Protein AF-A0A6G7Z301-F1 (afdb_monomer_lite)

Structure (mmCIF, N/CA/C/O backbone):
data_AF-A0A6G7Z301-F1
#
_entry.id   AF-A0A6G7Z301-F1
#
loop_
_atom_site.group_PDB
_atom_site.id
_atom_site.type_symbol
_atom_site.label_atom_id
_atom_site.label_alt_id
_atom_site.label_comp_id
_atom_site.label_asym_id
_atom_site.label_entity_id
_atom_site.label_seq_id
_atom_site.pdbx_PDB_ins_code
_atom_site.Cartn_x
_atom_site.Cartn_y
_atom_site.Cartn_z
_atom_site.occupancy
_atom_site.B_iso_or_equiv
_atom_site.auth_seq_id
_atom_site.auth_comp_id
_atom_site.auth_asym_id
_atom_site.auth_atom_id
_atom_site.pdbx_PDB_model_num
ATOM 1 N N . MET A 1 1 ? 16.143 8.586 11.387 1.00 47.59 1 MET A N 1
ATOM 2 C CA . MET A 1 1 ? 15.101 7.903 10.601 1.00 47.59 1 MET A CA 1
ATOM 3 C C . MET A 1 1 ? 15.034 8.649 9.286 1.00 47.59 1 MET A C 1
ATOM 5 O O . MET A 1 1 ? 14.629 9.802 9.309 1.00 47.59 1 MET A O 1
ATOM 9 N N . SER A 1 2 ? 15.581 8.093 8.202 1.00 53.84 2 SER A N 1
ATOM 10 C CA . SER A 1 2 ? 15.411 8.715 6.884 1.00 53.84 2 SER A CA 1
ATOM 11 C C . SER A 1 2 ? 14.016 8.367 6.392 1.00 53.84 2 SER A C 1
ATOM 13 O O . SER A 1 2 ? 13.836 7.336 5.762 1.00 53.84 2 SER A O 1
ATOM 15 N N . ASP A 1 3 ? 13.046 9.211 6.727 1.00 66.94 3 ASP A N 1
ATOM 16 C CA . ASP A 1 3 ? 11.709 9.216 6.119 1.00 66.94 3 ASP A CA 1
ATOM 17 C C . ASP A 1 3 ? 11.763 10.060 4.828 1.00 66.94 3 ASP A C 1
ATOM 19 O O . ASP A 1 3 ? 11.071 11.058 4.654 1.00 66.94 3 ASP A O 1
ATOM 23 N N . GLY A 1 4 ? 12.760 9.763 3.992 1.00 66.88 4 GLY A N 1
ATOM 24 C CA . GLY A 1 4 ? 13.017 10.450 2.731 1.00 66.88 4 GLY A CA 1
ATOM 25 C C . GLY A 1 4 ? 12.664 9.537 1.560 1.00 66.88 4 GLY A C 1
ATOM 26 O O . GLY A 1 4 ? 12.680 8.319 1.740 1.00 66.88 4 GLY A O 1
ATOM 27 N N . PRO A 1 5 ? 12.365 10.104 0.379 1.00 77.19 5 PRO A N 1
ATOM 28 C CA . PRO A 1 5 ? 12.056 9.319 -0.811 1.00 77.19 5 PRO A CA 1
ATOM 29 C C . PRO A 1 5 ? 13.170 8.309 -1.087 1.00 77.19 5 PRO A C 1
ATOM 31 O O . PRO A 1 5 ? 14.358 8.619 -0.947 1.00 77.19 5 PRO A O 1
ATOM 34 N N . THR A 1 6 ? 12.778 7.105 -1.484 1.00 84.00 6 THR A N 1
ATOM 35 C CA . THR A 1 6 ? 13.689 6.014 -1.848 1.00 84.00 6 THR A CA 1
ATOM 36 C C . THR A 1 6 ? 14.486 6.338 -3.113 1.00 84.00 6 THR A C 1
ATOM 38 O O . THR A 1 6 ? 15.539 5.747 -3.346 1.00 84.00 6 THR A O 1
ATOM 41 N N . GLY A 1 7 ? 14.019 7.319 -3.894 1.00 87.69 7 GLY A N 1
ATOM 42 C CA . GLY A 1 7 ? 14.604 7.714 -5.173 1.00 87.69 7 GLY A CA 1
ATOM 43 C C . GLY A 1 7 ? 13.985 6.981 -6.362 1.00 87.69 7 GLY A C 1
ATOM 44 O O . GLY A 1 7 ? 14.269 7.345 -7.501 1.00 87.69 7 GLY A O 1
ATOM 45 N N . ASP A 1 8 ? 13.110 6.008 -6.103 1.00 88.62 8 ASP A N 1
ATOM 46 C CA . ASP A 1 8 ? 12.293 5.329 -7.100 1.00 88.62 8 ASP A CA 1
ATOM 47 C C . ASP A 1 8 ? 10.836 5.793 -6.959 1.00 88.62 8 ASP A C 1
ATOM 49 O O . ASP A 1 8 ? 10.189 5.588 -5.932 1.00 88.62 8 ASP A O 1
ATOM 53 N N . ALA A 1 9 ? 10.314 6.434 -8.007 1.00 90.12 9 ALA A N 1
ATOM 54 C CA . ALA A 1 9 ? 8.971 7.005 -7.997 1.00 90.12 9 ALA A CA 1
ATOM 55 C C . ALA A 1 9 ? 7.864 5.945 -7.860 1.00 90.12 9 ALA A C 1
ATOM 57 O O . ALA A 1 9 ? 6.816 6.235 -7.281 1.00 90.12 9 ALA A O 1
ATOM 58 N N . THR A 1 10 ? 8.083 4.733 -8.377 1.00 89.19 10 THR A N 1
ATOM 59 C CA . THR A 1 10 ? 7.139 3.615 -8.260 1.00 89.19 10 THR A CA 1
ATOM 60 C C . THR A 1 10 ? 7.121 3.098 -6.828 1.00 89.19 10 THR A C 1
ATOM 62 O O . THR A 1 10 ? 6.048 2.911 -6.254 1.00 89.19 10 THR A O 1
ATOM 65 N N . VAL A 1 11 ? 8.299 2.935 -6.221 1.00 91.06 11 VAL A N 1
ATOM 66 C CA . VAL A 1 11 ? 8.432 2.515 -4.819 1.00 91.06 11 VAL A CA 1
ATOM 67 C C . VAL A 1 11 ? 7.847 3.572 -3.882 1.00 91.06 11 VAL A C 1
ATOM 69 O O . VAL A 1 11 ? 7.055 3.241 -3.003 1.00 91.06 11 VAL A O 1
ATOM 72 N N . ASP A 1 12 ? 8.150 4.851 -4.102 1.00 92.25 12 ASP A N 1
ATOM 73 C CA . ASP A 1 12 ? 7.625 5.955 -3.294 1.00 92.25 12 ASP A CA 1
ATOM 74 C C . ASP A 1 12 ? 6.090 6.046 -3.381 1.00 92.25 12 ASP A C 1
ATOM 76 O O . ASP A 1 12 ? 5.413 6.231 -2.366 1.00 92.25 12 ASP A O 1
ATOM 80 N N . ALA A 1 13 ? 5.518 5.852 -4.574 1.00 91.62 13 ALA A N 1
ATOM 81 C CA . ALA A 1 13 ? 4.069 5.809 -4.765 1.00 91.62 13 ALA A CA 1
ATOM 82 C C . ALA A 1 13 ? 3.424 4.588 -4.089 1.00 91.62 13 ALA A C 1
ATOM 84 O O . ALA A 1 13 ? 2.370 4.727 -3.465 1.00 91.62 13 ALA A O 1
ATOM 85 N N . ALA A 1 14 ? 4.057 3.414 -4.171 1.00 92.88 14 ALA A N 1
ATOM 86 C CA . ALA A 1 14 ? 3.578 2.199 -3.516 1.00 92.88 14 ALA A CA 1
ATOM 87 C C . ALA A 1 14 ? 3.624 2.309 -1.984 1.00 92.88 14 ALA A C 1
ATOM 89 O O . ALA A 1 14 ? 2.778 1.739 -1.305 1.00 92.88 14 ALA A O 1
ATOM 90 N N . LEU A 1 15 ? 4.579 3.054 -1.421 1.00 92.19 15 LEU A N 1
ATOM 91 C CA . LEU A 1 15 ? 4.712 3.241 0.027 1.00 92.19 15 LEU A CA 1
ATOM 92 C C . LEU A 1 15 ? 3.799 4.339 0.592 1.00 92.19 15 LEU A C 1
ATOM 94 O O . LEU A 1 15 ? 3.479 4.298 1.780 1.00 92.19 15 LEU A O 1
ATOM 98 N N . ALA A 1 16 ? 3.334 5.286 -0.230 1.00 91.75 16 ALA A N 1
ATOM 99 C CA . ALA A 1 16 ? 2.488 6.399 0.211 1.00 91.75 16 ALA A CA 1
ATOM 100 C C . ALA A 1 16 ? 1.259 5.984 1.060 1.00 91.75 16 ALA A C 1
ATOM 102 O O . ALA A 1 16 ? 1.011 6.625 2.084 1.00 91.75 16 ALA A O 1
ATOM 103 N N . PRO A 1 17 ? 0.517 4.900 0.745 1.00 90.44 17 PRO A N 1
ATOM 104 C CA . PRO A 1 17 ? -0.615 4.449 1.559 1.00 90.44 17 PRO A CA 1
ATOM 105 C C . PRO A 1 17 ? -0.238 4.008 2.981 1.00 90.44 17 PRO A C 1
ATOM 107 O O . PRO A 1 17 ? -1.099 4.002 3.864 1.00 90.44 17 PRO A O 1
ATOM 110 N N . LEU A 1 18 ? 1.024 3.631 3.219 1.00 90.56 18 LEU A N 1
ATOM 111 C CA . LEU A 1 18 ? 1.492 3.195 4.535 1.00 90.56 18 LEU A CA 1
ATOM 112 C C . LEU A 1 18 ? 1.604 4.355 5.529 1.00 90.56 18 LEU A C 1
ATOM 114 O O . LEU A 1 18 ? 1.445 4.128 6.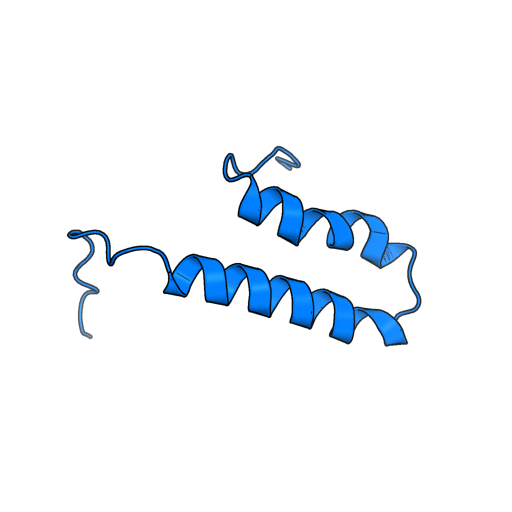728 1.00 90.56 18 LEU A O 1
ATOM 118 N N . ALA A 1 19 ? 1.810 5.585 5.046 1.00 89.00 19 ALA A N 1
ATOM 119 C CA . ALA A 1 19 ? 1.872 6.779 5.891 1.00 89.00 19 ALA A CA 1
ATOM 120 C C . ALA A 1 19 ? 0.565 6.999 6.678 1.00 89.00 19 ALA A C 1
ATOM 122 O O . ALA A 1 19 ? 0.595 7.416 7.835 1.00 89.00 19 ALA A O 1
ATOM 123 N N . ASP A 1 20 ? -0.573 6.627 6.084 1.00 87.88 20 ASP A N 1
ATOM 124 C CA . ASP A 1 20 ? -1.902 6.765 6.689 1.00 87.88 20 ASP A CA 1
ATOM 125 C C . ASP A 1 20 ? -2.414 5.471 7.341 1.00 87.88 20 ASP A C 1
ATOM 127 O O . ASP A 1 20 ? -3.524 5.437 7.877 1.00 87.88 20 ASP A O 1
ATOM 131 N N . LEU A 1 21 ? -1.635 4.383 7.321 1.00 89.81 21 LEU A N 1
ATOM 132 C CA . LEU A 1 21 ? -2.085 3.069 7.791 1.00 89.81 21 LEU A CA 1
ATOM 133 C C . LEU A 1 21 ? -2.487 3.095 9.272 1.00 89.81 21 LEU A C 1
ATOM 135 O O . LEU A 1 21 ? -3.493 2.502 9.656 1.00 89.81 21 LEU A O 1
ATOM 139 N N . ALA A 1 22 ? -1.753 3.849 10.093 1.00 86.69 22 ALA A N 1
ATOM 140 C CA . ALA A 1 22 ? -2.040 4.011 11.518 1.00 86.69 22 ALA A CA 1
ATOM 141 C C . ALA A 1 22 ? -3.380 4.721 11.799 1.00 86.69 22 ALA A C 1
ATOM 143 O O . ALA A 1 22 ? -3.949 4.540 12.874 1.00 86.69 22 ALA A O 1
ATOM 144 N N . ALA A 1 23 ? -3.896 5.504 10.846 1.00 91.56 23 ALA A N 1
ATOM 145 C CA . ALA A 1 23 ? -5.193 6.170 10.952 1.00 91.56 23 ALA A CA 1
ATOM 146 C C . ALA A 1 23 ? -6.366 5.286 10.480 1.00 91.56 23 ALA A C 1
ATOM 148 O O . ALA A 1 23 ? -7.526 5.644 10.689 1.00 91.56 23 ALA A O 1
ATOM 149 N N . ARG A 1 24 ? -6.087 4.133 9.854 1.00 91.06 24 ARG A N 1
ATOM 150 C CA . ARG A 1 24 ? -7.100 3.204 9.331 1.00 91.06 24 ARG A CA 1
ATOM 151 C C . ARG A 1 24 ? -7.486 2.127 10.350 1.00 91.06 24 ARG A C 1
ATOM 153 O O . ARG A 1 24 ? -6.659 1.746 11.183 1.00 91.06 24 ARG A O 1
ATOM 160 N N . PRO A 1 25 ? -8.702 1.559 10.260 1.00 94.25 25 PRO A N 1
ATOM 161 C CA . PRO A 1 25 ? -9.077 0.379 11.034 1.00 94.25 25 PRO A CA 1
ATOM 162 C C . PRO A 1 25 ? -8.124 -0.795 10.779 1.00 94.25 25 PRO A C 1
ATOM 164 O O . PRO A 1 25 ? -7.803 -1.089 9.630 1.00 94.25 25 PRO A O 1
ATOM 167 N N . LEU A 1 26 ? -7.748 -1.534 11.831 1.00 92.19 26 LEU A N 1
ATOM 168 C CA . LEU A 1 26 ? -6.858 -2.704 11.711 1.00 92.19 26 LEU A CA 1
ATOM 169 C C . LEU A 1 26 ? -7.360 -3.749 10.703 1.00 92.19 26 LEU A C 1
ATOM 171 O O . LEU A 1 26 ? -6.557 -4.431 10.076 1.00 92.19 26 LEU A O 1
ATOM 175 N N . ALA A 1 27 ? -8.679 -3.871 10.535 1.00 94.19 27 ALA A N 1
ATOM 176 C CA . ALA A 1 27 ? -9.281 -4.796 9.577 1.00 94.19 27 ALA A CA 1
ATOM 177 C C . ALA A 1 27 ? -8.914 -4.479 8.114 1.00 94.19 27 ALA A C 1
ATOM 179 O O . ALA A 1 27 ? -8.947 -5.371 7.273 1.00 94.19 27 ALA A O 1
ATOM 180 N N . GLU A 1 28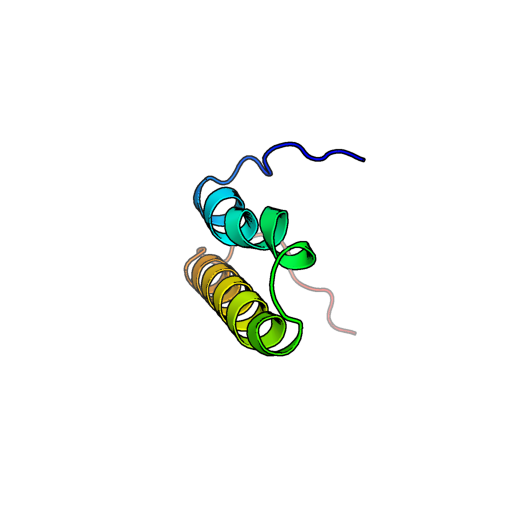 ? -8.549 -3.232 7.810 1.00 91.19 28 GLU A N 1
ATOM 181 C CA . GLU A 1 28 ? -8.181 -2.783 6.464 1.00 91.19 28 GLU A CA 1
ATOM 182 C C . GLU A 1 28 ? -6.675 -2.899 6.193 1.00 91.19 28 GLU A C 1
ATOM 184 O O . GLU A 1 28 ? -6.250 -2.864 5.039 1.00 91.19 28 GLU A O 1
ATOM 189 N N . HIS A 1 29 ? -5.855 -3.062 7.239 1.00 93.44 29 HIS A N 1
ATOM 190 C CA . HIS A 1 29 ? -4.395 -3.098 7.107 1.00 93.44 29 HIS A CA 1
ATOM 191 C C . HIS A 1 29 ? -3.890 -4.227 6.205 1.00 93.44 29 HIS A C 1
ATOM 193 O O . HIS A 1 29 ? -3.013 -3.950 5.388 1.00 93.44 29 HIS A O 1
ATOM 199 N N . PRO A 1 30 ? -4.423 -5.465 6.282 1.00 9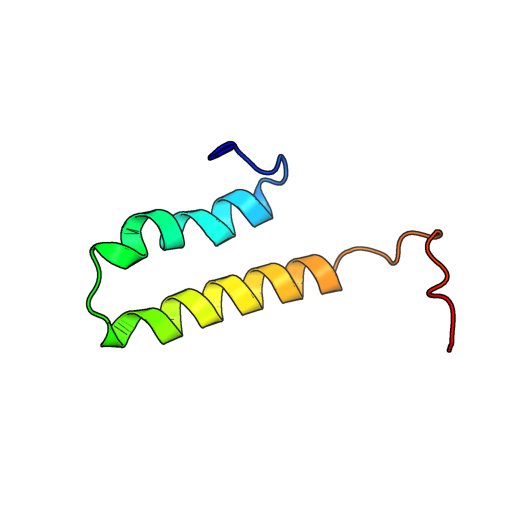4.94 30 PRO A N 1
ATOM 200 C CA . PRO A 1 30 ? -3.956 -6.552 5.428 1.00 94.94 30 PRO A CA 1
ATOM 201 C C . PRO A 1 30 ? -4.111 -6.241 3.939 1.00 94.94 30 PRO A C 1
ATOM 203 O O . PRO A 1 30 ? -3.190 -6.501 3.176 1.00 94.94 30 PRO A O 1
ATOM 206 N N . GLY A 1 31 ? -5.230 -5.627 3.538 1.00 94.62 31 GLY A N 1
ATOM 207 C CA . GLY A 1 31 ? -5.479 -5.287 2.136 1.00 94.62 31 GLY A CA 1
ATOM 208 C C . GLY A 1 31 ? -4.524 -4.215 1.615 1.00 94.62 31 GLY A C 1
ATOM 209 O O . GLY A 1 31 ? -4.025 -4.328 0.499 1.00 94.62 31 GLY A O 1
ATOM 210 N N . VAL A 1 32 ? -4.218 -3.207 2.439 1.00 93.94 32 VAL A N 1
ATOM 211 C CA . VAL A 1 32 ? -3.222 -2.183 2.086 1.00 93.94 32 VAL A CA 1
ATOM 212 C C . VAL A 1 32 ? -1.831 -2.809 1.975 1.00 93.94 32 VAL A C 1
ATOM 214 O O . VAL A 1 32 ? -1.145 -2.590 0.985 1.00 93.94 32 VAL A O 1
ATOM 217 N N . LEU A 1 33 ? -1.422 -3.626 2.948 1.00 94.12 33 LEU A N 1
ATOM 218 C CA . LEU A 1 33 ? -0.109 -4.278 2.929 1.00 94.12 33 LEU A CA 1
ATOM 219 C C . LEU A 1 33 ? 0.053 -5.234 1.740 1.00 94.12 33 LEU A C 1
ATOM 221 O O . LEU A 1 33 ? 1.127 -5.284 1.147 1.00 94.12 33 LEU A O 1
ATOM 225 N N . GLU A 1 34 ? -0.995 -5.972 1.378 1.00 95.81 34 GLU A N 1
ATOM 226 C CA . GLU A 1 34 ? -0.987 -6.874 0.225 1.00 95.81 34 GLU A CA 1
ATOM 227 C C . GLU A 1 34 ? -0.851 -6.116 -1.101 1.00 95.81 34 GLU A C 1
ATOM 229 O O . GLU A 1 34 ? -0.105 -6.546 -1.979 1.00 95.81 34 GLU A O 1
ATOM 234 N N . ASP A 1 35 ? -1.522 -4.971 -1.242 1.00 94.50 35 ASP A N 1
ATOM 235 C CA . ASP A 1 35 ? -1.421 -4.129 -2.437 1.00 94.50 35 ASP A CA 1
ATOM 236 C C . ASP A 1 35 ? -0.018 -3.534 -2.610 1.00 94.50 35 ASP A C 1
ATOM 238 O O . ASP A 1 35 ? 0.563 -3.610 -3.696 1.00 94.50 35 ASP A O 1
ATOM 242 N N . VAL A 1 36 ? 0.571 -3.033 -1.517 1.00 95.12 36 VAL A N 1
ATOM 243 C CA . VAL A 1 36 ? 1.963 -2.561 -1.515 1.00 95.12 36 VAL A CA 1
ATOM 244 C C . VAL A 1 36 ? 2.915 -3.704 -1.852 1.00 95.12 36 VAL A C 1
ATOM 246 O O . VAL A 1 36 ? 3.787 -3.550 -2.703 1.00 95.12 36 VAL A O 1
ATOM 249 N N . HIS A 1 37 ? 2.735 -4.869 -1.224 1.00 94.50 37 HIS A N 1
ATOM 250 C CA . HIS A 1 37 ? 3.587 -6.026 -1.471 1.00 94.50 37 HIS A CA 1
ATOM 251 C C . HIS A 1 37 ? 3.542 -6.467 -2.935 1.00 94.50 37 HIS A C 1
ATOM 253 O O . HIS A 1 37 ? 4.595 -6.646 -3.539 1.00 94.50 37 HIS A O 1
ATOM 259 N N . ARG A 1 38 ? 2.342 -6.597 -3.512 1.00 94.50 38 ARG A N 1
ATOM 260 C CA . ARG A 1 38 ? 2.163 -6.966 -4.919 1.00 94.50 38 ARG A CA 1
ATOM 261 C C . ARG A 1 38 ? 2.815 -5.948 -5.847 1.00 94.50 38 ARG A C 1
ATOM 263 O O . ARG A 1 38 ? 3.597 -6.340 -6.697 1.00 94.50 38 ARG A O 1
ATOM 270 N N . THR A 1 39 ? 2.555 -4.658 -5.644 1.00 93.38 39 THR A N 1
ATOM 271 C CA . THR A 1 39 ? 3.104 -3.592 -6.499 1.00 93.38 39 THR A CA 1
ATOM 272 C C . THR A 1 39 ? 4.631 -3.597 -6.499 1.00 93.38 39 THR A C 1
ATOM 274 O O . THR A 1 39 ? 5.253 -3.510 -7.554 1.00 93.38 39 THR A O 1
ATOM 277 N N . LEU A 1 40 ? 5.249 -3.744 -5.323 1.00 93.19 40 LEU A N 1
ATOM 278 C CA . LEU A 1 40 ? 6.706 -3.814 -5.210 1.00 93.19 40 LEU A CA 1
ATOM 279 C C . LEU A 1 40 ? 7.270 -5.110 -5.801 1.00 93.19 40 LEU A C 1
ATOM 281 O O . LEU A 1 40 ? 8.324 -5.088 -6.428 1.00 93.19 40 LEU A O 1
ATOM 285 N N . HIS A 1 41 ? 6.583 -6.236 -5.606 1.00 92.25 41 HIS A N 1
ATOM 286 C CA . HIS A 1 41 ? 6.993 -7.519 -6.165 1.00 92.25 41 HIS A CA 1
ATOM 287 C C . HIS A 1 41 ? 6.924 -7.519 -7.697 1.00 92.25 41 HIS A C 1
ATOM 289 O O . HIS A 1 41 ? 7.840 -8.018 -8.343 1.00 92.25 41 HIS A O 1
ATOM 295 N N . ASP A 1 42 ? 5.867 -6.949 -8.272 1.00 92.56 42 ASP A N 1
ATOM 296 C CA . ASP A 1 42 ? 5.698 -6.837 -9.719 1.00 92.56 42 ASP A CA 1
ATOM 297 C C . ASP A 1 42 ? 6.756 -5.897 -10.315 1.00 92.56 42 ASP A C 1
ATOM 299 O O . ASP A 1 42 ? 7.399 -6.256 -11.296 1.00 92.56 42 ASP A O 1
ATOM 303 N N . HIS A 1 43 ? 7.031 -4.759 -9.662 1.00 90.75 43 HIS A N 1
ATOM 304 C CA . HIS A 1 43 ? 8.118 -3.851 -10.057 1.00 90.75 43 HIS A CA 1
ATOM 305 C C . HIS A 1 43 ? 9.477 -4.560 -10.080 1.00 90.75 43 HIS A C 1
ATOM 307 O O . HIS A 1 43 ? 10.181 -4.497 -11.081 1.00 90.75 43 HIS A O 1
ATOM 313 N N . LEU A 1 44 ? 9.807 -5.313 -9.024 1.00 88.62 44 LEU A N 1
ATOM 314 C CA . LEU A 1 44 ? 11.036 -6.115 -8.953 1.00 88.62 44 LEU A CA 1
ATOM 315 C C . LEU A 1 44 ? 11.085 -7.237 -10.002 1.00 88.62 44 LEU A C 1
ATOM 317 O O . LEU A 1 44 ? 12.166 -7.618 -10.440 1.00 88.62 44 LEU A O 1
ATOM 321 N N . ALA A 1 45 ? 9.937 -7.807 -10.373 1.00 88.31 45 ALA A N 1
ATOM 322 C CA . ALA A 1 45 ? 9.858 -8.862 -11.380 1.00 88.31 45 ALA A CA 1
ATOM 323 C C . ALA A 1 45 ? 10.043 -8.329 -12.811 1.00 88.31 45 ALA A C 1
ATOM 325 O O . ALA A 1 45 ? 10.507 -9.075 -13.676 1.00 88.31 45 ALA A O 1
ATOM 326 N N . ASP A 1 46 ? 9.691 -7.063 -13.051 1.00 81.44 46 ASP A N 1
ATOM 327 C CA . ASP A 1 46 ? 9.886 -6.367 -14.326 1.00 81.44 46 ASP A CA 1
ATOM 328 C C . ASP A 1 46 ? 11.297 -5.769 -14.479 1.00 81.44 46 ASP A C 1
ATOM 330 O O . ASP A 1 46 ? 11.706 -5.428 -15.596 1.00 81.44 46 ASP A O 1
ATOM 334 N N . GLU A 1 47 ? 12.076 -5.663 -13.396 1.00 73.94 47 GLU A N 1
ATOM 335 C CA . GLU A 1 47 ? 13.475 -5.255 -13.494 1.00 73.94 47 GLU A CA 1
ATOM 336 C C . GLU A 1 47 ? 14.288 -6.326 -14.247 1.00 73.94 47 GLU A C 1
ATOM 338 O O . GLU A 1 47 ? 14.299 -7.500 -13.860 1.00 73.94 47 GLU A O 1
ATOM 343 N N . PRO A 1 48 ? 14.991 -5.963 -15.341 1.00 63.66 48 PRO A N 1
ATOM 344 C CA . PRO A 1 48 ? 15.873 -6.904 -16.010 1.00 63.66 48 PRO A CA 1
ATOM 345 C C . PRO A 1 48 ? 16.946 -7.338 -15.015 1.00 63.66 48 PRO A C 1
ATOM 347 O O . PRO A 1 48 ? 17.582 -6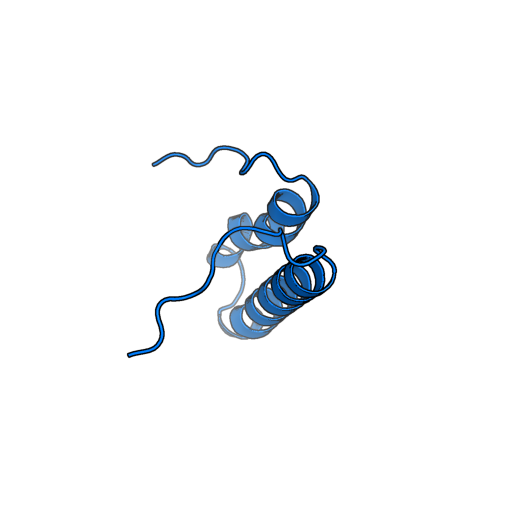.477 -14.409 1.00 63.66 48 PRO A O 1
ATOM 350 N N . ASP A 1 49 ? 17.148 -8.654 -14.876 1.00 62.38 49 ASP A N 1
ATOM 351 C CA . ASP A 1 49 ? 18.190 -9.243 -14.029 1.00 62.38 49 ASP A CA 1
ATOM 352 C C . ASP A 1 49 ? 19.498 -8.480 -14.270 1.00 62.38 49 ASP A C 1
ATOM 354 O O . ASP A 1 49 ? 20.102 -8.559 -15.348 1.00 62.38 49 ASP A O 1
ATOM 358 N N . ALA A 1 50 ? 19.872 -7.630 -13.312 1.00 58.66 50 ALA A N 1
ATOM 359 C CA . ALA A 1 50 ? 21.079 -6.843 -13.433 1.00 58.66 50 ALA A CA 1
ATOM 360 C C . ALA A 1 50 ? 22.238 -7.847 -13.519 1.00 58.66 50 ALA A C 1
ATOM 362 O O . ALA A 1 50 ? 22.376 -8.679 -12.617 1.00 58.66 50 ALA A O 1
ATOM 363 N N . PRO A 1 51 ? 23.083 -7.824 -14.571 1.00 52.53 51 PRO A N 1
ATOM 364 C CA . PRO A 1 51 ? 24.182 -8.769 -14.679 1.00 52.53 51 PRO A CA 1
ATOM 365 C C . PRO A 1 51 ? 25.229 -8.415 -13.623 1.00 52.53 51 PRO A C 1
ATOM 367 O O . PRO A 1 51 ? 26.144 -7.636 -13.881 1.00 52.53 51 PRO A O 1
ATOM 370 N N . GLY A 1 52 ? 25.085 -8.956 -12.413 1.00 59.16 52 GLY A N 1
ATOM 371 C CA . GLY A 1 52 ? 26.019 -8.637 -11.344 1.00 59.16 52 GLY A CA 1
ATOM 372 C C . GLY A 1 52 ? 25.523 -8.817 -9.922 1.00 59.16 52 GLY A C 1
ATOM 373 O O . GLY A 1 52 ? 25.805 -7.956 -9.109 1.00 59.16 52 GLY A O 1
ATOM 374 N N . GLU A 1 53 ? 24.903 -9.943 -9.585 1.00 54.19 53 GLU A N 1
ATOM 375 C CA . GLU A 1 53 ? 25.170 -10.567 -8.286 1.00 54.19 53 GLU A CA 1
ATOM 376 C C . GLU A 1 53 ? 24.879 -12.065 -8.378 1.00 54.19 53 GLU A C 1
ATOM 378 O O . GLU A 1 53 ? 23.783 -12.559 -8.122 1.00 54.19 53 GLU A O 1
ATOM 383 N N . ALA A 1 54 ? 25.901 -12.821 -8.791 1.00 55.69 54 ALA A N 1
ATOM 384 C CA . ALA A 1 54 ? 25.901 -14.263 -8.626 1.00 55.69 54 ALA A CA 1
ATOM 385 C C . ALA A 1 54 ? 25.747 -14.564 -7.130 1.00 55.69 54 ALA A C 1
ATOM 387 O O . ALA A 1 54 ? 26.711 -14.497 -6.367 1.00 55.69 54 ALA A O 1
ATOM 388 N N . ARG A 1 55 ? 24.518 -14.872 -6.710 1.00 61.91 55 ARG A N 1
ATOM 389 C CA . ARG A 1 55 ? 24.210 -15.320 -5.354 1.00 61.91 55 ARG A CA 1
ATOM 390 C C . ARG A 1 55 ? 25.165 -16.468 -5.003 1.00 61.91 55 ARG A C 1
ATOM 392 O O . ARG A 1 55 ? 25.157 -17.474 -5.723 1.00 61.91 55 ARG A O 1
ATOM 399 N N . PRO A 1 56 ? 25.999 -16.358 -3.951 1.00 61.31 56 PRO A N 1
ATOM 400 C CA . PRO A 1 56 ? 26.842 -17.471 -3.552 1.00 61.31 56 PRO A CA 1
ATOM 40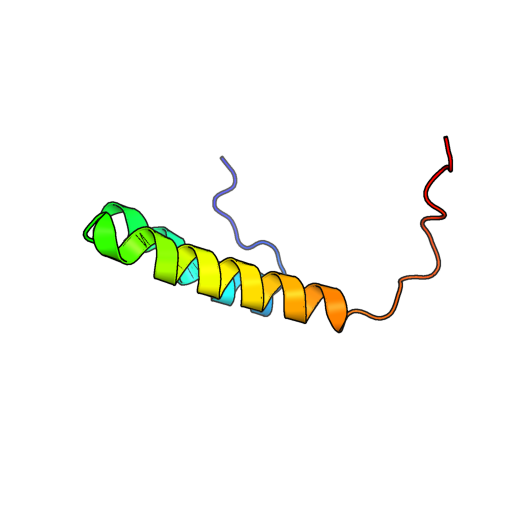1 C C . PRO A 1 56 ? 25.921 -18.630 -3.170 1.00 61.31 56 PRO A C 1
ATOM 403 O O . PRO A 1 56 ? 25.049 -18.496 -2.307 1.00 61.31 56 PRO A O 1
ATOM 406 N N . ARG A 1 57 ? 26.058 -19.749 -3.888 1.00 60.75 57 ARG A N 1
ATOM 407 C CA . ARG A 1 57 ? 25.367 -20.994 -3.550 1.00 60.75 57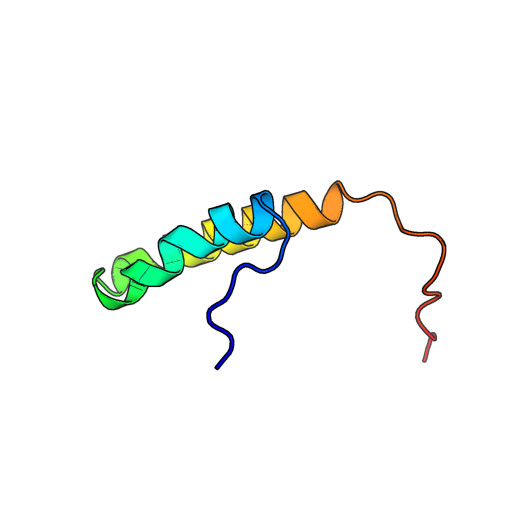 ARG A CA 1
ATOM 408 C C . ARG A 1 57 ? 26.001 -21.542 -2.262 1.00 60.75 57 ARG A C 1
ATOM 410 O O . ARG A 1 57 ? 27.232 -21.586 -2.222 1.00 60.75 57 ARG A O 1
ATOM 417 N N . PRO A 1 58 ? 25.211 -21.898 -1.232 1.00 66.00 58 PRO A N 1
ATOM 418 C CA . PRO A 1 58 ? 25.730 -22.612 -0.070 1.00 66.00 58 PRO A CA 1
ATOM 419 C C . PRO A 1 58 ? 26.230 -24.012 -0.448 1.00 66.00 58 PRO A C 1
ATOM 421 O O . PRO A 1 58 ? 25.709 -24.583 -1.438 1.00 66.00 58 PRO A O 1
#

pLDDT: mean 82.57, std 14.47, range [47.59, 95.81]

Sequence (58 aa):
MSDGPTGDATVDAALAPLADLAARPLAEHPGVLEDVHRTLHDHLADEPDAPGEARPRP

Radius of gyration: 14.92 Å; chains: 1; bounding box: 36×33×28 Å

Foldseek 3Di:
DCPDDPPDPQLSVLCVVVVCLVVDDPVCNVVSVVSSVVSVVVVVVPPDPDPDDPDDDD

Secondary structure (DSSP, 8-state):
---S--S-HHHHHHHHHHHTGGGS-GGGHHHHHHHHHHHHHHHHHHS---S---PPP-